Protein AF-A0A350UT12-F1 (afdb_monomer_lite)

Structure (mmCIF, N/CA/C/O backbone):
data_AF-A0A350UT12-F1
#
_entry.id   AF-A0A350UT12-F1
#
loop_
_atom_site.group_PDB
_atom_site.id
_atom_site.type_symbol
_atom_site.label_atom_id
_atom_site.label_alt_id
_atom_site.label_comp_id
_atom_site.label_asym_id
_atom_site.label_entity_id
_atom_site.label_seq_id
_atom_site.pdbx_PDB_ins_code
_atom_site.Cartn_x
_atom_site.Cartn_y
_atom_site.Cartn_z
_atom_site.occupancy
_atom_site.B_iso_or_equiv
_atom_site.auth_seq_id
_atom_site.auth_comp_id
_atom_site.auth_asym_id
_atom_site.auth_atom_id
_atom_site.pdbx_PDB_model_num
ATOM 1 N N . MET A 1 1 ? -14.458 -0.522 -12.803 1.00 79.25 1 MET A N 1
ATOM 2 C CA . MET A 1 1 ? -14.346 -0.091 -11.401 1.00 79.25 1 MET A CA 1
ATOM 3 C C . MET A 1 1 ? -12.973 -0.472 -10.906 1.00 79.25 1 MET A C 1
ATOM 5 O O . MET A 1 1 ? -12.544 -1.579 -11.207 1.00 79.25 1 MET A O 1
ATOM 9 N N . GLY A 1 2 ? -12.282 0.440 -10.231 1.00 88.38 2 GLY A N 1
ATOM 10 C CA . GLY A 1 2 ? -10.922 0.219 -9.736 1.00 88.38 2 GLY A CA 1
ATOM 11 C C . GLY A 1 2 ? -10.771 0.610 -8.265 1.00 88.38 2 GLY A C 1
ATOM 12 O O . GLY A 1 2 ? -11.750 1.027 -7.635 1.00 88.38 2 GLY A O 1
ATOM 13 N N . PRO A 1 3 ? -9.553 0.517 -7.714 1.00 91.69 3 PRO A N 1
ATOM 14 C CA . PRO A 1 3 ? -9.276 0.832 -6.316 1.00 91.69 3 PRO A CA 1
ATOM 15 C C . PRO A 1 3 ? -9.706 2.239 -5.879 1.00 91.69 3 PRO A C 1
ATOM 17 O O . PRO A 1 3 ? -10.101 2.417 -4.734 1.00 91.69 3 PRO A O 1
ATOM 20 N N . HIS A 1 4 ? -9.717 3.231 -6.778 1.00 91.56 4 HIS A N 1
ATOM 21 C CA . HIS A 1 4 ? -10.216 4.581 -6.471 1.00 91.56 4 HIS A CA 1
ATOM 22 C C . HIS A 1 4 ? -11.710 4.628 -6.130 1.00 91.56 4 HIS A C 1
ATOM 24 O O . HIS A 1 4 ? -12.128 5.456 -5.326 1.00 91.56 4 HIS A O 1
ATOM 30 N N . GLU A 1 5 ? -12.518 3.756 -6.730 1.00 91.69 5 GLU A N 1
ATOM 31 C CA . GLU A 1 5 ? -13.973 3.721 -6.529 1.00 91.69 5 GLU A CA 1
ATOM 32 C C . GLU A 1 5 ? -14.368 2.721 -5.438 1.00 91.69 5 GLU A C 1
ATOM 34 O O . GLU A 1 5 ? -15.282 2.967 -4.654 1.00 91.69 5 GLU A O 1
ATOM 39 N N . ALA A 1 6 ? -13.672 1.585 -5.380 1.00 92.44 6 ALA A N 1
ATOM 40 C CA . ALA A 1 6 ? -13.976 0.494 -4.464 1.00 92.44 6 ALA A CA 1
ATOM 41 C C . ALA A 1 6 ? -12.693 -0.089 -3.843 1.00 92.44 6 ALA A C 1
ATOM 43 O O . ALA A 1 6 ? -12.353 -1.242 -4.113 1.00 92.44 6 ALA A O 1
ATOM 44 N N . PRO A 1 7 ? -11.986 0.659 -2.975 1.00 91.94 7 PRO A N 1
ATOM 45 C CA . 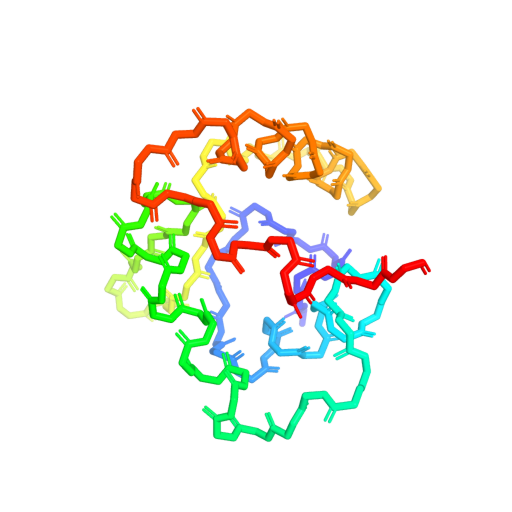PRO A 1 7 ? -10.700 0.232 -2.398 1.00 91.94 7 PRO A CA 1
ATOM 46 C C . PRO A 1 7 ? -10.818 -0.984 -1.465 1.00 91.94 7 PRO A C 1
ATOM 48 O O . PRO A 1 7 ? -9.829 -1.622 -1.116 1.00 91.94 7 PRO A O 1
ATOM 51 N N . HIS A 1 8 ? -12.043 -1.303 -1.046 1.00 91.38 8 HIS A N 1
ATOM 52 C CA . HIS A 1 8 ? -12.368 -2.454 -0.216 1.00 91.38 8 HIS A CA 1
ATOM 53 C C . HIS A 1 8 ? -12.535 -3.753 -1.012 1.00 91.38 8 HIS A C 1
ATOM 55 O O . HIS A 1 8 ? -12.744 -4.789 -0.392 1.00 91.38 8 HIS A O 1
ATOM 61 N N . LEU A 1 9 ? -12.505 -3.725 -2.345 1.00 93.12 9 LEU A N 1
ATOM 62 C CA . LEU A 1 9 ? -12.587 -4.927 -3.177 1.00 93.12 9 LEU A CA 1
ATOM 63 C C . LEU A 1 9 ? -11.195 -5.397 -3.594 1.00 93.12 9 LEU A C 1
ATOM 65 O O . LEU A 1 9 ? -10.223 -4.643 -3.528 1.00 93.12 9 LEU A O 1
ATOM 69 N N . ALA A 1 10 ? -11.117 -6.659 -4.008 1.00 94.25 10 ALA A N 1
ATOM 70 C CA . ALA A 1 10 ? -9.930 -7.162 -4.668 1.00 94.25 10 ALA A CA 1
ATOM 71 C C . ALA A 1 10 ? -9.894 -6.679 -6.127 1.00 94.25 10 ALA A C 1
ATOM 73 O O . ALA A 1 10 ? -10.923 -6.655 -6.805 1.00 94.25 10 ALA A O 1
ATOM 74 N N . HIS A 1 11 ? -8.712 -6.263 -6.576 1.00 94.56 11 HIS A N 1
ATOM 75 C CA . HIS A 1 11 ? -8.455 -5.755 -7.923 1.00 94.56 11 HIS A CA 1
ATOM 76 C C . HIS A 1 11 ? -7.159 -6.342 -8.476 1.00 94.56 11 HIS A C 1
ATOM 78 O O . HIS A 1 11 ? -6.276 -6.764 -7.726 1.00 94.56 11 HIS A O 1
ATOM 84 N N . ALA A 1 12 ? -7.023 -6.325 -9.799 1.00 92.56 12 ALA A N 1
ATOM 85 C CA . ALA A 1 12 ? -5.800 -6.742 -10.471 1.00 92.56 12 ALA A CA 1
ATOM 86 C C . ALA A 1 12 ? -4.585 -5.881 -10.063 1.00 92.56 12 ALA A C 1
ATOM 88 O O . ALA A 1 12 ? -4.725 -4.701 -9.736 1.00 92.56 12 ALA A O 1
ATOM 89 N N . GLU A 1 13 ? -3.385 -6.470 -10.109 1.00 91.62 13 GLU A N 1
ATOM 90 C CA . GLU A 1 13 ? -2.116 -5.822 -9.725 1.00 91.62 13 GLU A CA 1
ATOM 91 C C . GLU A 1 13 ? -1.896 -4.469 -10.411 1.00 91.62 13 GLU A C 1
ATOM 93 O O . GLU A 1 13 ? -1.544 -3.490 -9.758 1.00 91.62 13 GLU A O 1
ATOM 98 N N . ASN A 1 14 ? -2.164 -4.393 -11.715 1.00 90.81 14 ASN A N 1
ATOM 99 C CA . ASN A 1 14 ? -1.987 -3.174 -12.502 1.00 90.81 14 ASN A CA 1
ATOM 100 C C . ASN A 1 14 ? -2.885 -2.022 -12.023 1.00 90.81 14 ASN A C 1
ATOM 102 O O . ASN A 1 14 ? -2.456 -0.875 -12.022 1.00 90.81 14 ASN A O 1
ATOM 106 N N . LEU A 1 15 ? -4.100 -2.317 -11.554 1.00 93.56 15 LEU A N 1
ATOM 107 C CA . LEU A 1 15 ? -4.988 -1.290 -11.005 1.00 93.56 15 LEU A CA 1
ATOM 108 C C . LEU A 1 15 ? -4.473 -0.756 -9.663 1.00 93.56 15 LEU A C 1
ATOM 110 O O . LEU A 1 15 ? -4.653 0.422 -9.355 1.00 93.56 15 LEU A O 1
ATOM 114 N N . TRP A 1 16 ? -3.813 -1.603 -8.868 1.00 93.12 16 TRP A N 1
ATOM 115 C CA . TRP A 1 16 ? -3.131 -1.155 -7.656 1.00 93.12 16 TRP A CA 1
ATOM 116 C C . TRP A 1 16 ? -1.877 -0.345 -7.964 1.00 93.12 16 TRP A C 1
ATOM 118 O O . TRP A 1 16 ? -1.622 0.622 -7.251 1.00 93.12 16 TRP A O 1
ATOM 128 N N . PHE A 1 17 ? -1.125 -0.671 -9.020 1.00 91.38 17 PHE A N 1
ATOM 129 C CA . PHE A 1 17 ? 0.001 0.163 -9.456 1.00 91.38 17 PHE A CA 1
ATOM 130 C C . PHE A 1 17 ? -0.447 1.596 -9.735 1.00 91.38 17 PHE A C 1
ATOM 132 O O . PHE A 1 17 ? 0.127 2.527 -9.171 1.00 91.38 17 PHE A O 1
ATOM 139 N N . ASP A 1 18 ? -1.501 1.765 -10.535 1.00 90.81 18 ASP A N 1
ATOM 140 C CA . ASP A 1 18 ? -2.047 3.084 -10.864 1.00 90.81 18 ASP A CA 1
ATOM 141 C C . ASP A 1 18 ? -2.511 3.825 -9.602 1.00 90.81 18 ASP A C 1
ATOM 143 O O . ASP A 1 18 ? -2.226 5.008 -9.417 1.00 90.81 18 ASP A O 1
ATOM 147 N N . TRP A 1 19 ? -3.167 3.115 -8.682 1.00 93.50 19 TRP A N 1
ATOM 148 C CA . TRP A 1 19 ? -3.629 3.681 -7.417 1.00 93.50 19 TRP A CA 1
ATOM 149 C C . TRP A 1 19 ? -2.495 4.150 -6.499 1.00 93.50 19 TRP A C 1
ATOM 151 O O . TRP A 1 19 ? -2.586 5.212 -5.878 1.00 93.50 19 TRP A O 1
ATOM 161 N N . PHE A 1 20 ? -1.422 3.364 -6.399 1.00 91.50 20 PHE A N 1
ATOM 162 C CA . PHE A 1 20 ? -0.271 3.704 -5.571 1.00 91.50 20 PHE A CA 1
ATOM 163 C C . PHE A 1 20 ? 0.550 4.850 -6.164 1.00 91.50 20 PHE A C 1
ATOM 165 O O . PHE A 1 20 ? 0.980 5.729 -5.413 1.00 91.50 20 PHE A O 1
ATOM 172 N N . ARG A 1 21 ? 0.729 4.871 -7.490 1.00 88.25 21 ARG A N 1
ATOM 173 C CA . ARG A 1 21 ? 1.414 5.958 -8.210 1.00 88.25 21 ARG A CA 1
ATOM 174 C C . ARG A 1 21 ? 0.696 7.294 -8.092 1.00 88.25 21 ARG A C 1
ATOM 176 O O . ARG A 1 21 ? 1.341 8.336 -8.153 1.00 88.25 21 ARG A O 1
ATOM 183 N N . ASP A 1 22 ? -0.612 7.275 -7.870 1.00 87.50 22 ASP A N 1
ATOM 184 C CA . ASP A 1 22 ? -1.432 8.464 -7.652 1.00 87.50 22 ASP A CA 1
ATOM 185 C C . ASP A 1 22 ? -1.193 9.107 -6.267 1.00 87.50 22 ASP A C 1
ATOM 187 O O . ASP A 1 22 ? -2.130 9.447 -5.554 1.00 87.50 22 ASP A O 1
ATOM 191 N N . GLY A 1 23 ? 0.062 9.255 -5.830 1.00 78.56 23 GLY A N 1
ATOM 192 C CA . GLY A 1 23 ? 0.432 10.009 -4.627 1.00 78.56 23 GLY A CA 1
ATOM 193 C C . GLY A 1 23 ? 0.472 9.212 -3.322 1.00 78.56 23 GLY A C 1
ATOM 194 O O . GLY A 1 23 ? 0.236 9.784 -2.260 1.00 78.56 23 GLY A O 1
ATOM 195 N N . THR A 1 24 ? 0.717 7.899 -3.381 1.00 83.75 24 THR A N 1
ATOM 196 C CA . THR A 1 24 ? 1.067 7.102 -2.186 1.00 83.75 24 THR A CA 1
ATOM 197 C C . THR A 1 24 ? 2.521 6.639 -2.237 1.00 83.75 24 THR A C 1
ATOM 199 O O . THR A 1 24 ? 3.241 6.727 -1.243 1.00 83.75 24 THR A O 1
ATOM 202 N N . LEU A 1 25 ? 2.950 6.140 -3.396 1.00 86.88 25 LEU A N 1
ATOM 203 C CA . LEU A 1 25 ? 4.314 5.707 -3.657 1.00 86.88 25 LEU A CA 1
ATOM 204 C C . LEU A 1 25 ? 5.001 6.655 -4.635 1.00 86.88 25 LEU A C 1
ATOM 206 O O . LEU A 1 25 ? 4.347 7.373 -5.391 1.00 86.88 25 LEU A O 1
ATOM 210 N N . ASN A 1 26 ? 6.329 6.658 -4.593 1.00 84.25 26 ASN A N 1
ATOM 211 C CA . ASN A 1 26 ? 7.158 7.489 -5.447 1.00 84.25 26 ASN A CA 1
ATOM 212 C C . ASN A 1 26 ? 6.874 7.182 -6.931 1.00 84.25 26 ASN A C 1
ATOM 214 O O . ASN A 1 26 ? 6.945 6.032 -7.368 1.00 84.25 26 ASN A O 1
ATOM 218 N N . SER A 1 27 ? 6.559 8.225 -7.703 1.00 83.00 27 SER A N 1
ATOM 219 C CA . SER A 1 27 ? 6.260 8.140 -9.135 1.00 83.00 27 SER A CA 1
ATOM 220 C C . SER A 1 27 ? 7.435 7.655 -9.983 1.00 83.00 27 SER A C 1
ATOM 222 O O . SER A 1 27 ? 7.214 7.169 -11.089 1.00 83.00 27 SER A O 1
ATOM 224 N N . ASP A 1 28 ? 8.662 7.759 -9.470 1.00 85.25 28 ASP A N 1
ATOM 225 C CA . ASP A 1 28 ? 9.882 7.334 -10.163 1.00 85.25 28 ASP A CA 1
ATOM 226 C C . ASP A 1 28 ? 10.079 5.807 -10.145 1.00 85.25 28 ASP A C 1
ATOM 228 O O . ASP A 1 28 ? 10.988 5.287 -10.794 1.00 85.25 28 ASP A O 1
ATOM 232 N N . ILE A 1 29 ? 9.242 5.068 -9.406 1.00 86.69 29 ILE A N 1
ATOM 233 C CA . ILE A 1 29 ? 9.294 3.607 -9.354 1.00 86.69 29 ILE A CA 1
ATOM 234 C C . ILE A 1 29 ? 8.720 3.028 -10.657 1.00 86.69 29 ILE A C 1
ATOM 236 O O . ILE A 1 29 ? 7.528 3.161 -10.968 1.00 86.69 29 ILE A O 1
ATOM 240 N N . ASP A 1 30 ? 9.575 2.335 -11.407 1.00 88.81 30 ASP A N 1
ATOM 241 C CA . ASP A 1 30 ? 9.196 1.611 -12.619 1.00 88.81 30 ASP A CA 1
ATOM 242 C C . ASP A 1 30 ? 8.293 0.397 -12.319 1.00 88.81 30 ASP A C 1
ATOM 244 O O . ASP A 1 30 ? 7.997 0.066 -11.170 1.00 88.81 30 ASP A O 1
ATOM 248 N N . ASP A 1 31 ? 7.794 -0.276 -13.356 1.00 86.69 31 ASP A N 1
ATOM 249 C CA . ASP A 1 31 ? 6.844 -1.384 -13.171 1.00 86.69 31 ASP A CA 1
ATOM 250 C C . ASP A 1 31 ? 7.463 -2.579 -12.416 1.00 86.69 31 ASP A C 1
ATOM 252 O O . ASP A 1 31 ? 6.777 -3.262 -11.650 1.00 86.69 31 ASP A O 1
ATOM 256 N N . ALA A 1 32 ? 8.767 -2.824 -12.585 1.00 88.75 32 ALA A N 1
ATOM 257 C CA . ALA A 1 32 ? 9.480 -3.899 -11.894 1.00 88.75 32 ALA A CA 1
ATOM 258 C C . ALA A 1 32 ? 9.672 -3.589 -10.400 1.00 88.75 32 ALA A C 1
ATOM 260 O O . ALA A 1 32 ? 9.458 -4.453 -9.538 1.00 88.75 32 ALA A O 1
ATOM 261 N N . GLY A 1 33 ? 10.024 -2.344 -10.086 1.00 89.81 33 GLY A N 1
ATOM 262 C CA . GLY A 1 33 ? 10.077 -1.818 -8.733 1.00 89.81 33 GLY A CA 1
ATOM 263 C C . GLY A 1 33 ? 8.704 -1.873 -8.078 1.00 89.81 33 GLY A C 1
ATOM 264 O O . GLY A 1 33 ? 8.582 -2.395 -6.973 1.00 89.81 33 GLY A O 1
ATOM 265 N N . MET A 1 34 ? 7.650 -1.458 -8.784 1.00 90.56 34 MET A N 1
ATOM 266 C CA . MET A 1 34 ? 6.290 -1.478 -8.248 1.00 90.56 34 MET A CA 1
ATOM 267 C C . MET A 1 34 ? 5.809 -2.885 -7.931 1.00 90.56 34 MET A C 1
ATOM 269 O O . MET A 1 34 ? 5.216 -3.111 -6.873 1.00 90.56 34 MET A O 1
ATOM 273 N N . LYS A 1 35 ? 6.127 -3.854 -8.790 1.00 91.81 35 LYS A N 1
ATOM 274 C CA . LYS A 1 35 ? 5.857 -5.258 -8.494 1.00 91.81 35 LYS A CA 1
ATOM 275 C C . LYS A 1 35 ? 6.554 -5.699 -7.208 1.00 91.81 35 LYS A C 1
ATOM 277 O O . LYS A 1 35 ? 5.910 -6.261 -6.326 1.00 91.81 35 LYS A O 1
ATOM 282 N N . SER A 1 36 ? 7.842 -5.391 -7.070 1.00 91.44 36 SER A N 1
ATOM 283 C CA . SER A 1 36 ? 8.615 -5.715 -5.863 1.00 91.44 36 SER A CA 1
ATOM 284 C C . SER A 1 36 ? 8.010 -5.079 -4.607 1.00 91.44 36 SER A C 1
ATOM 286 O O . SER A 1 36 ? 7.913 -5.739 -3.574 1.00 91.44 36 SER A O 1
ATOM 288 N N . VAL A 1 37 ? 7.525 -3.836 -4.703 1.00 91.62 37 VAL A N 1
ATOM 289 C CA . VAL A 1 37 ? 6.837 -3.161 -3.596 1.00 91.62 37 VAL A CA 1
ATOM 290 C C . VAL A 1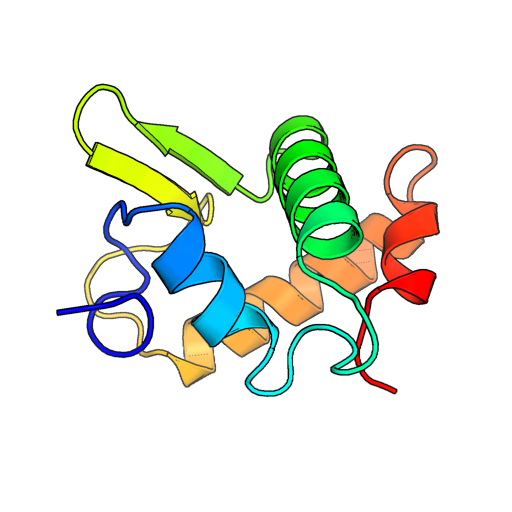 37 ? 5.525 -3.860 -3.236 1.00 91.62 37 VAL A C 1
ATOM 292 O O . VAL A 1 37 ? 5.286 -4.090 -2.056 1.00 91.62 37 VAL A O 1
ATOM 295 N N . LEU A 1 38 ? 4.688 -4.257 -4.202 1.00 92.19 38 LEU A N 1
ATOM 296 C CA . LEU A 1 38 ? 3.451 -4.989 -3.891 1.00 92.19 38 LEU A CA 1
ATOM 297 C C . LEU A 1 38 ? 3.720 -6.328 -3.192 1.00 92.19 38 LEU A C 1
ATOM 299 O O . LEU A 1 38 ? 3.031 -6.655 -2.227 1.00 92.19 38 LEU A O 1
ATOM 303 N N . HIS A 1 39 ? 4.731 -7.079 -3.638 1.00 91.56 39 HIS A N 1
ATOM 304 C CA . HIS A 1 39 ? 5.144 -8.315 -2.965 1.00 91.56 39 HIS A CA 1
ATOM 305 C C . HIS A 1 39 ? 5.625 -8.050 -1.536 1.00 91.56 39 HIS A C 1
ATOM 307 O O . HIS A 1 39 ? 5.206 -8.732 -0.607 1.00 91.56 39 HIS A O 1
ATOM 313 N N . TYR A 1 40 ? 6.408 -6.994 -1.333 1.00 92.94 40 TYR A N 1
ATOM 314 C CA . TYR A 1 40 ? 6.818 -6.577 0.003 1.00 92.94 40 TYR A CA 1
ATOM 315 C C . TYR A 1 40 ? 5.621 -6.186 0.892 1.00 92.94 40 TYR A C 1
ATOM 317 O O . TYR A 1 40 ? 5.567 -6.547 2.066 1.00 92.94 40 TYR A O 1
ATOM 325 N N . LEU A 1 41 ? 4.604 -5.510 0.345 1.00 93.75 41 LEU A N 1
ATOM 326 C CA . LEU A 1 41 ? 3.370 -5.192 1.075 1.00 93.75 41 LEU A CA 1
ATOM 327 C C . LEU A 1 41 ? 2.532 -6.434 1.421 1.00 93.75 41 LEU A C 1
ATOM 329 O O . LEU A 1 41 ? 1.840 -6.426 2.445 1.00 93.75 41 LEU A O 1
ATOM 333 N N . LEU A 1 42 ? 2.589 -7.487 0.600 1.00 93.75 42 LEU A N 1
ATOM 334 C CA . LEU A 1 42 ? 2.005 -8.795 0.912 1.00 93.75 42 LEU A CA 1
ATOM 335 C C . LEU A 1 42 ? 2.745 -9.466 2.073 1.00 93.75 42 LEU A C 1
ATOM 337 O O . LEU A 1 42 ? 2.098 -9.903 3.023 1.00 93.75 42 LEU A O 1
ATOM 341 N N . ASP A 1 43 ? 4.079 -9.471 2.047 1.00 93.25 43 ASP A N 1
ATOM 342 C CA . ASP A 1 43 ? 4.907 -10.042 3.120 1.00 93.25 43 ASP A CA 1
ATOM 343 C C . ASP A 1 43 ? 4.671 -9.328 4.464 1.00 93.25 43 ASP A C 1
ATOM 345 O O . ASP A 1 43 ? 4.664 -9.946 5.531 1.00 93.25 43 ASP A O 1
ATOM 349 N N . LEU A 1 4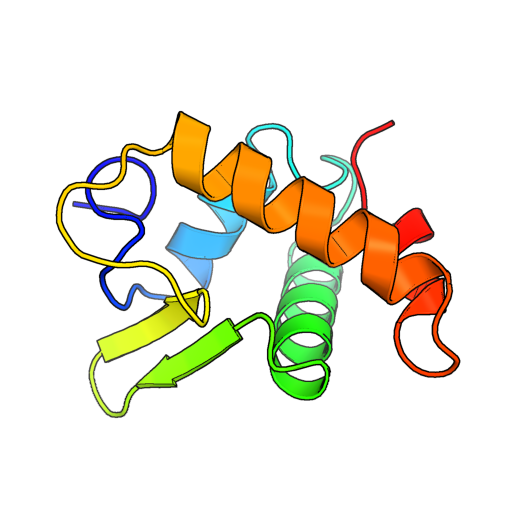4 ? 4.394 -8.020 4.419 1.00 92.88 44 LEU A N 1
ATOM 350 C CA . LEU A 1 44 ? 4.036 -7.208 5.585 1.00 92.88 44 LEU A CA 1
ATOM 351 C C . LEU A 1 44 ? 2.563 -7.317 6.010 1.00 92.88 44 LEU A C 1
ATOM 353 O O . LEU A 1 44 ? 2.155 -6.651 6.962 1.00 92.88 44 LEU A O 1
ATOM 357 N N . ASN A 1 45 ? 1.754 -8.139 5.336 1.00 92.81 45 ASN A N 1
ATOM 358 C CA . ASN A 1 45 ? 0.308 -8.275 5.546 1.00 92.81 45 ASN A CA 1
ATOM 359 C C . ASN A 1 45 ? -0.496 -6.969 5.366 1.00 92.81 45 ASN A C 1
ATOM 361 O O . ASN A 1 45 ? -1.654 -6.891 5.789 1.00 92.81 45 ASN A O 1
ATOM 365 N N . VAL A 1 46 ? 0.076 -5.943 4.724 1.00 93.06 46 VAL A N 1
ATOM 366 C CA . VAL A 1 46 ? -0.649 -4.711 4.365 1.00 93.06 46 VAL A CA 1
ATOM 367 C C . VAL A 1 46 ? -1.658 -5.003 3.267 1.00 93.06 46 VAL A C 1
ATOM 369 O O . VAL A 1 46 ? -2.770 -4.476 3.277 1.00 93.06 46 VAL A O 1
ATOM 372 N N . MET A 1 47 ? -1.269 -5.857 2.328 1.00 94.50 47 MET A N 1
ATOM 373 C CA . MET A 1 47 ? -2.147 -6.386 1.301 1.00 94.50 47 MET A CA 1
ATOM 374 C C . MET A 1 47 ? -2.334 -7.882 1.503 1.00 94.50 47 MET A C 1
ATOM 376 O O . MET A 1 47 ? -1.575 -8.536 2.217 1.00 94.50 47 MET A O 1
ATOM 380 N N . LYS A 1 48 ? -3.354 -8.424 0.853 1.00 94.31 48 LYS A N 1
ATOM 381 C CA . LYS A 1 48 ? -3.611 -9.856 0.787 1.00 94.31 48 LYS A CA 1
ATOM 382 C C . LYS A 1 48 ? -4.104 -10.238 -0.597 1.00 94.31 48 LYS A C 1
ATOM 384 O O . LYS A 1 48 ? -4.780 -9.453 -1.266 1.00 94.31 48 LYS A O 1
ATOM 389 N N . PHE A 1 49 ? -3.779 -11.459 -0.992 1.00 91.94 49 PHE A N 1
ATOM 390 C CA . PHE A 1 49 ? -4.298 -12.067 -2.204 1.00 91.94 49 PHE A CA 1
ATOM 391 C C . PHE A 1 49 ? -5.666 -12.701 -1.921 1.00 91.94 49 PHE A C 1
ATOM 393 O O . PHE A 1 49 ? -5.834 -13.406 -0.924 1.00 91.94 49 PHE A O 1
ATOM 400 N N . GLN A 1 50 ? -6.644 -12.431 -2.781 1.00 87.94 50 GLN A N 1
ATOM 401 C CA . GLN A 1 50 ? -7.896 -13.172 -2.865 1.00 87.94 50 GLN A CA 1
ATOM 402 C C . GLN A 1 50 ? -7.870 -14.027 -4.129 1.00 87.94 50 GLN A C 1
ATOM 404 O O . GLN A 1 50 ? -7.707 -13.500 -5.234 1.00 87.94 50 GLN A O 1
ATOM 409 N N . GLU A 1 51 ? -8.062 -15.335 -3.948 1.00 78.94 51 GLU A N 1
ATOM 410 C CA . GLU A 1 51 ? -8.233 -16.274 -5.057 1.00 78.94 51 GLU A CA 1
ATOM 411 C C . GLU A 1 51 ? -9.317 -15.761 -6.017 1.00 78.94 51 GLU A C 1
ATOM 413 O O . GLU A 1 51 ? -10.353 -15.250 -5.590 1.00 78.94 51 GLU A O 1
ATOM 418 N N . ASP A 1 52 ? -9.019 -15.822 -7.316 1.00 78.69 52 ASP A N 1
ATOM 419 C CA . ASP A 1 52 ? -9.864 -15.383 -8.436 1.00 78.69 52 ASP A CA 1
ATOM 420 C C . ASP A 1 52 ? -10.233 -13.886 -8.512 1.00 78.69 52 ASP A C 1
ATOM 422 O O . ASP A 1 52 ? -10.870 -13.471 -9.481 1.00 78.69 52 ASP A O 1
ATOM 426 N N . ALA A 1 53 ? -9.802 -13.050 -7.560 1.00 78.56 53 ALA A N 1
ATOM 427 C CA . ALA A 1 53 ? -10.166 -11.627 -7.515 1.00 78.56 53 ALA A CA 1
ATOM 428 C C . ALA A 1 53 ? -8.969 -10.652 -7.477 1.00 78.56 53 ALA A C 1
ATOM 430 O O . ALA A 1 53 ? -9.127 -9.471 -7.792 1.00 78.56 53 ALA A O 1
ATOM 431 N N . GLY A 1 54 ? -7.763 -11.128 -7.146 1.00 91.00 54 GLY A N 1
ATOM 432 C CA . GLY A 1 54 ? -6.527 -10.340 -7.179 1.00 91.00 54 GLY A CA 1
ATOM 433 C C . GLY A 1 54 ? -6.087 -9.857 -5.799 1.00 91.00 54 GLY A C 1
ATOM 434 O O . GLY A 1 54 ? -6.119 -10.606 -4.827 1.00 91.00 54 GLY A O 1
ATOM 435 N N . LEU A 1 55 ? -5.630 -8.612 -5.698 1.00 94.25 55 LEU A N 1
ATOM 436 C CA . LEU A 1 55 ? -5.082 -8.044 -4.467 1.00 94.25 55 LEU A CA 1
ATOM 437 C C . LEU A 1 55 ? -6.085 -7.137 -3.764 1.00 94.25 55 LEU A C 1
ATOM 439 O O . LEU A 1 55 ? -6.851 -6.434 -4.412 1.00 94.25 55 LEU A O 1
ATOM 443 N N . GLN A 1 56 ? -6.034 -7.098 -2.437 1.00 94.69 56 GLN A N 1
ATOM 444 C CA . GLN A 1 56 ? -6.857 -6.226 -1.601 1.00 94.69 56 GLN A CA 1
ATOM 445 C C . GLN A 1 56 ? -6.021 -5.665 -0.447 1.00 94.69 56 GLN A C 1
ATOM 447 O O . GLN A 1 56 ? -5.177 -6.372 0.10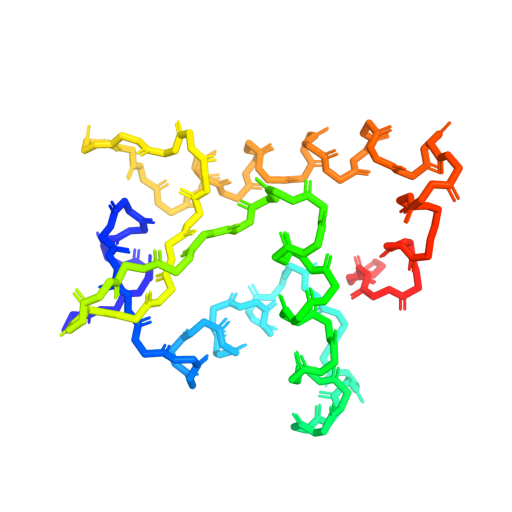3 1.00 94.69 56 GLN A O 1
ATOM 452 N N . ILE A 1 57 ? -6.293 -4.431 -0.016 1.00 94.12 57 ILE A N 1
ATOM 453 C CA . ILE A 1 57 ? -5.735 -3.897 1.234 1.00 94.12 57 ILE A CA 1
ATOM 454 C C . ILE A 1 57 ? -6.366 -4.615 2.439 1.00 94.12 57 ILE A C 1
ATOM 456 O O . ILE A 1 57 ? -7.589 -4.726 2.572 1.00 94.12 57 ILE A O 1
ATOM 460 N N . SER A 1 58 ? -5.526 -5.077 3.358 1.00 93.31 58 SER A N 1
ATOM 461 C CA . SER A 1 58 ? -5.938 -5.703 4.610 1.00 93.31 58 SER A CA 1
ATOM 462 C C . SER A 1 58 ? -6.617 -4.697 5.543 1.00 93.31 58 SER A C 1
ATOM 464 O O . SER A 1 58 ? -6.104 -3.615 5.809 1.00 93.31 58 SER A O 1
ATOM 466 N N . GLY A 1 59 ? -7.775 -5.071 6.092 1.00 90.69 59 GLY A N 1
ATOM 467 C CA . GLY A 1 59 ? -8.483 -4.269 7.099 1.00 90.69 59 GLY A CA 1
ATOM 468 C C . GLY A 1 59 ? -9.411 -3.179 6.551 1.00 90.69 59 GLY A C 1
ATOM 469 O O . GLY A 1 59 ? -10.111 -2.551 7.345 1.00 90.69 59 GLY A O 1
ATOM 470 N N . VAL A 1 60 ? -9.483 -2.996 5.229 1.00 92.25 60 VAL A N 1
ATOM 471 C CA . VAL A 1 60 ? -10.432 -2.072 4.589 1.00 92.25 60 VAL A CA 1
ATOM 472 C C . VAL A 1 60 ? -11.819 -2.715 4.472 1.00 92.25 60 VAL A C 1
ATOM 474 O O . VAL A 1 60 ? -11.956 -3.881 4.102 1.00 92.25 60 VAL A O 1
ATOM 477 N N . LYS A 1 61 ? -12.861 -1.945 4.791 1.00 90.00 61 LYS A N 1
ATOM 478 C CA . LYS A 1 61 ? -14.272 -2.348 4.804 1.00 90.00 61 LYS A CA 1
ATOM 479 C C . LYS A 1 61 ? -15.080 -1.581 3.758 1.00 90.00 61 LYS A C 1
ATOM 481 O O . LYS A 1 61 ? -14.728 -0.472 3.357 1.00 90.00 61 LYS A O 1
ATOM 486 N N . THR A 1 62 ? -16.207 -2.161 3.351 1.00 91.00 62 THR A N 1
ATOM 487 C CA . THR A 1 62 ? -17.194 -1.498 2.489 1.00 91.00 62 THR A CA 1
ATOM 488 C C . THR A 1 62 ? -17.670 -0.183 3.109 1.00 91.00 62 THR A C 1
ATOM 490 O O . THR A 1 62 ? -17.892 -0.105 4.316 1.00 91.00 62 THR A O 1
ATOM 493 N N . GLY A 1 63 ? -17.835 0.843 2.272 1.00 89.38 63 GLY A N 1
ATOM 494 C CA . GLY A 1 63 ? -18.272 2.181 2.684 1.00 89.38 63 GLY A CA 1
ATOM 495 C C . GLY A 1 63 ? -17.135 3.162 2.977 1.00 89.38 63 GLY A C 1
ATOM 496 O O . GLY A 1 63 ? -17.406 4.352 3.077 1.00 89.38 63 GLY A O 1
ATOM 497 N N . GLN A 1 64 ? -15.882 2.697 3.057 1.00 91.12 64 GLN A N 1
ATOM 498 C CA . GLN A 1 64 ? -14.726 3.590 3.147 1.00 91.12 64 GLN A CA 1
ATOM 499 C C . GLN A 1 64 ? -14.399 4.201 1.784 1.00 91.12 64 GLN A C 1
ATOM 501 O O . GLN A 1 64 ? -14.327 3.507 0.765 1.00 91.12 64 GLN A O 1
ATOM 506 N N . THR A 1 65 ? -14.173 5.507 1.790 1.00 91.62 65 THR A N 1
ATOM 507 C CA . THR A 1 65 ? -13.738 6.285 0.633 1.00 91.62 65 THR A CA 1
ATOM 508 C C . THR A 1 65 ? -12.256 6.065 0.338 1.00 91.62 65 THR A C 1
ATOM 510 O O . THR A 1 65 ? -11.473 5.664 1.202 1.00 91.62 65 THR A O 1
ATOM 513 N N . ASN A 1 66 ? -11.845 6.403 -0.884 1.00 90.88 66 ASN A N 1
ATOM 514 C CA . ASN A 1 66 ? -10.444 6.385 -1.292 1.00 90.88 66 ASN A CA 1
ATOM 515 C C . ASN A 1 66 ? -9.522 7.152 -0.324 1.00 90.88 66 ASN A C 1
ATOM 517 O O . ASN A 1 66 ? -8.475 6.652 0.083 1.00 90.88 66 ASN A O 1
ATOM 521 N N . ALA A 1 67 ? -9.937 8.359 0.071 1.00 91.44 67 ALA A N 1
ATOM 522 C CA . ALA A 1 67 ? -9.160 9.217 0.958 1.00 91.44 67 ALA A CA 1
ATOM 523 C C . ALA A 1 67 ? -8.976 8.589 2.347 1.00 91.44 67 ALA A C 1
ATOM 525 O O . ALA A 1 67 ? -7.863 8.568 2.868 1.00 91.44 67 ALA A O 1
ATOM 526 N N . GLU A 1 68 ? -10.038 8.015 2.921 1.00 93.69 68 GLU A N 1
ATOM 527 C CA . GLU A 1 68 ? -9.970 7.337 4.221 1.00 93.69 68 GLU A CA 1
ATOM 528 C C . GLU A 1 68 ? -9.053 6.116 4.180 1.00 93.69 68 GLU A C 1
ATOM 530 O O . GLU A 1 68 ? -8.263 5.904 5.101 1.00 93.69 68 GLU A O 1
ATOM 535 N N . VAL A 1 69 ? -9.127 5.326 3.105 1.00 93.44 69 VAL A N 1
ATOM 536 C CA . VAL A 1 69 ? -8.242 4.171 2.920 1.00 93.44 69 VAL A CA 1
ATOM 537 C C . VAL A 1 69 ? -6.793 4.613 2.773 1.00 93.44 69 VAL A C 1
ATOM 539 O O . VAL A 1 69 ? -5.919 4.021 3.401 1.00 93.44 69 VAL A O 1
ATOM 542 N N . ARG A 1 70 ? -6.524 5.687 2.025 1.00 92.38 70 ARG A N 1
ATOM 543 C CA . ARG A 1 70 ? -5.172 6.239 1.906 1.00 92.38 70 ARG A CA 1
ATOM 544 C C . ARG A 1 70 ? -4.634 6.716 3.252 1.00 92.38 70 ARG A C 1
ATOM 546 O O . ARG A 1 70 ? -3.517 6.358 3.612 1.00 92.38 70 ARG A O 1
ATOM 553 N N . SER A 1 71 ? -5.421 7.459 4.030 1.00 92.38 71 SER A N 1
ATOM 554 C CA . SER A 1 71 ? -5.017 7.877 5.379 1.00 92.38 71 SER A CA 1
ATOM 555 C C . SER A 1 71 ? -4.747 6.681 6.295 1.00 92.38 71 SER A C 1
ATOM 557 O O . SER A 1 71 ? -3.740 6.669 7.001 1.00 92.38 71 SER A O 1
ATOM 559 N N . PHE A 1 72 ? -5.598 5.652 6.257 1.00 92.94 72 PHE A N 1
ATOM 560 C CA . PHE A 1 72 ? -5.377 4.406 6.993 1.00 92.94 72 PHE A CA 1
ATOM 561 C C . PHE A 1 72 ? -4.046 3.744 6.610 1.00 92.94 72 PHE A C 1
ATOM 563 O O . PHE A 1 72 ? -3.281 3.333 7.485 1.00 92.94 72 PHE A O 1
ATOM 570 N N . LEU A 1 73 ? -3.752 3.683 5.313 1.00 92.38 73 LEU A N 1
ATOM 571 C CA . LEU A 1 73 ? -2.554 3.047 4.784 1.00 92.38 73 LEU A CA 1
ATOM 572 C C . LEU A 1 73 ? -1.278 3.812 5.163 1.00 92.38 73 LEU A C 1
ATOM 574 O O . LEU A 1 73 ? -0.309 3.202 5.605 1.00 92.38 73 LEU A O 1
ATOM 578 N N . LEU A 1 74 ? -1.301 5.147 5.093 1.00 90.62 74 LEU A N 1
ATOM 579 C CA . LEU A 1 74 ? -0.189 5.995 5.536 1.00 90.62 74 LEU A CA 1
ATOM 580 C C . LEU A 1 74 ? 0.104 5.821 7.033 1.00 90.62 74 LEU A C 1
ATOM 582 O O . LEU A 1 74 ? 1.264 5.739 7.425 1.00 90.62 74 LEU A O 1
ATOM 586 N N . ILE A 1 75 ? -0.930 5.686 7.871 1.00 91.19 75 ILE A N 1
ATOM 587 C CA . ILE A 1 75 ? -0.758 5.380 9.302 1.00 91.19 75 ILE A CA 1
ATOM 588 C C . ILE A 1 75 ? -0.146 3.985 9.497 1.00 91.19 75 ILE A C 1
ATOM 590 O O . ILE A 1 75 ? 0.679 3.791 10.391 1.00 91.19 75 ILE A O 1
ATOM 594 N N . ALA A 1 76 ? -0.540 2.998 8.688 1.00 91.06 76 ALA A N 1
ATOM 595 C CA . ALA A 1 76 ? 0.061 1.667 8.735 1.00 91.06 76 ALA A CA 1
ATOM 596 C C . ALA A 1 76 ? 1.547 1.714 8.342 1.00 91.06 76 ALA 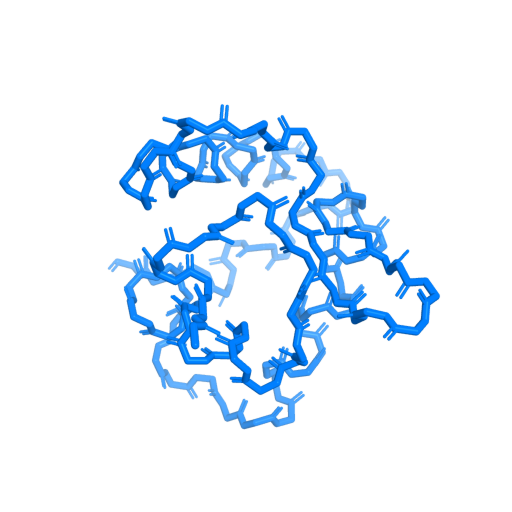A C 1
ATOM 598 O O . ALA A 1 76 ? 2.383 1.146 9.042 1.00 91.06 76 ALA A O 1
ATOM 599 N N . PHE A 1 77 ? 1.890 2.452 7.287 1.00 91.31 77 PHE A N 1
ATOM 600 C CA . PHE A 1 77 ? 3.268 2.656 6.839 1.00 91.31 77 PHE A CA 1
ATOM 601 C C . PHE A 1 77 ? 4.125 3.370 7.886 1.00 91.31 77 PHE A C 1
ATOM 603 O O . PHE A 1 77 ? 5.253 2.949 8.146 1.00 91.31 77 PHE A O 1
ATOM 610 N N . ASP A 1 78 ? 3.572 4.382 8.554 1.00 89.69 78 ASP A N 1
ATOM 611 C CA . ASP A 1 78 ? 4.244 5.100 9.639 1.00 89.69 78 ASP A CA 1
ATOM 612 C C . ASP A 1 78 ? 4.579 4.199 10.836 1.00 89.69 78 ASP A C 1
ATOM 614 O O . ASP A 1 78 ? 5.599 4.381 11.494 1.00 89.69 78 ASP A O 1
ATOM 618 N N . LYS A 1 79 ? 3.761 3.175 11.094 1.00 89.56 79 LYS A N 1
ATOM 619 C CA . LYS A 1 79 ? 4.063 2.155 12.107 1.00 89.56 79 LYS A CA 1
ATOM 620 C C . LYS A 1 79 ? 5.095 1.148 11.606 1.00 89.56 79 LYS A C 1
ATOM 622 O O . LYS A 1 79 ? 5.996 0.773 12.353 1.00 89.56 79 LYS A O 1
ATOM 627 N N . LEU A 1 80 ? 4.974 0.718 10.351 1.00 90.81 80 LEU A N 1
ATOM 628 C CA . LEU A 1 80 ? 5.850 -0.289 9.747 1.00 90.81 80 LEU A CA 1
ATOM 629 C C . LEU A 1 80 ? 7.284 0.203 9.581 1.00 90.81 80 LEU A C 1
ATOM 631 O O . LEU A 1 80 ? 8.203 -0.588 9.788 1.00 90.81 80 LEU A O 1
ATOM 635 N N . LYS A 1 81 ? 7.502 1.493 9.301 1.00 87.38 81 LYS A N 1
ATOM 636 C CA . LYS A 1 81 ? 8.859 2.054 9.190 1.00 87.38 81 LYS A CA 1
ATOM 637 C C . LYS A 1 81 ? 9.693 1.884 10.467 1.00 87.38 81 LYS A C 1
ATOM 639 O O . LYS A 1 81 ? 10.915 1.883 10.402 1.00 87.38 81 LYS A O 1
ATOM 644 N N . CYS A 1 82 ? 9.036 1.744 11.620 1.00 86.00 82 CYS A N 1
ATOM 645 C CA . CYS A 1 82 ? 9.674 1.530 12.920 1.00 86.00 82 CYS A CA 1
ATOM 646 C C . CYS A 1 82 ? 9.904 0.040 13.239 1.00 86.00 82 CYS A C 1
ATOM 648 O O . CYS A 1 82 ? 10.401 -0.278 14.317 1.00 86.00 82 CYS A O 1
ATOM 650 N N . SER A 1 83 ? 9.512 -0.871 12.343 1.00 89.00 83 SER A N 1
ATOM 651 C CA . SER A 1 83 ? 9.654 -2.320 12.510 1.00 89.00 83 SER A CA 1
ATOM 652 C C . SER A 1 83 ? 10.835 -2.876 11.711 1.00 89.00 83 SER A C 1
ATOM 654 O O . SER A 1 83 ? 11.198 -2.338 10.666 1.00 89.00 83 SER A O 1
ATOM 656 N N . GLU A 1 84 ? 11.394 -3.993 12.179 1.00 85.81 84 GLU A N 1
ATOM 657 C CA . GLU A 1 84 ? 12.561 -4.653 11.575 1.00 85.81 84 GLU A CA 1
ATOM 658 C C . GLU A 1 84 ? 12.320 -5.105 10.130 1.00 85.81 84 GLU A C 1
ATOM 660 O O . GLU A 1 84 ? 13.201 -4.965 9.291 1.00 85.81 84 GLU A O 1
ATOM 665 N N . ASN A 1 85 ? 11.112 -5.575 9.813 1.00 86.44 85 ASN A N 1
ATOM 666 C CA . ASN A 1 85 ? 10.773 -6.031 8.463 1.00 86.44 85 ASN A CA 1
ATOM 667 C C . ASN A 1 85 ? 10.191 -4.920 7.589 1.00 86.44 85 ASN A C 1
ATOM 669 O O . ASN A 1 85 ? 10.156 -5.079 6.379 1.00 86.44 85 ASN A O 1
ATOM 673 N N . GLY A 1 86 ? 9.705 -3.829 8.193 1.00 87.00 86 GLY A N 1
ATOM 674 C CA . GLY A 1 86 ? 8.972 -2.760 7.515 1.00 87.00 86 GLY A CA 1
ATOM 675 C C . GLY A 1 86 ? 9.798 -1.510 7.205 1.00 87.00 86 GLY A C 1
ATOM 676 O O . GLY A 1 86 ? 9.310 -0.636 6.487 1.00 87.00 86 GLY A O 1
ATOM 677 N N . PHE A 1 87 ? 11.038 -1.412 7.699 1.00 87.38 87 PHE A N 1
ATOM 678 C CA . PHE A 1 87 ? 11.870 -0.207 7.582 1.00 87.38 87 PHE A CA 1
ATOM 679 C C . PHE A 1 87 ? 12.052 0.275 6.137 1.00 87.38 87 PHE A C 1
ATOM 681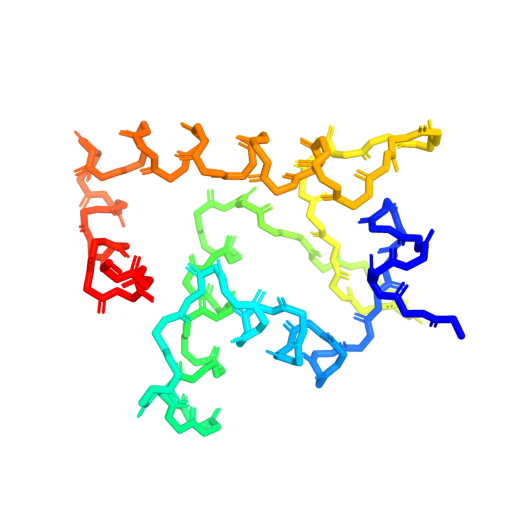 O O . PHE A 1 87 ? 12.076 1.479 5.898 1.00 87.38 87 PHE A O 1
ATOM 688 N N . ALA A 1 88 ? 12.126 -0.643 5.165 1.00 88.25 88 ALA A N 1
ATOM 689 C CA . ALA A 1 88 ? 12.384 -0.297 3.770 1.00 88.25 88 ALA A CA 1
ATOM 690 C C . ALA A 1 88 ? 11.228 0.475 3.112 1.00 88.25 88 ALA A C 1
ATOM 692 O O . ALA A 1 88 ? 11.403 1.055 2.043 1.00 88.25 88 ALA A O 1
ATOM 693 N N . ILE A 1 89 ? 10.057 0.541 3.758 1.00 89.19 89 ILE A N 1
ATOM 694 C CA . ILE A 1 89 ? 8.883 1.211 3.201 1.00 89.19 89 ILE A CA 1
ATOM 695 C C . ILE A 1 89 ? 9.123 2.699 2.939 1.00 89.19 89 ILE A C 1
ATOM 697 O O . ILE A 1 89 ? 8.593 3.238 1.974 1.00 89.19 89 ILE A O 1
ATOM 701 N N . VAL A 1 90 ? 9.980 3.340 3.742 1.00 87.19 90 VAL A N 1
ATOM 702 C CA . VAL A 1 90 ? 10.311 4.770 3.625 1.00 87.19 90 VAL A CA 1
ATOM 703 C C . VAL A 1 90 ? 10.955 5.131 2.291 1.00 87.19 90 VAL A C 1
ATOM 705 O O . VAL A 1 90 ? 10.824 6.267 1.854 1.00 87.19 90 VAL A O 1
ATOM 708 N N . TYR A 1 91 ? 11.622 4.177 1.637 1.00 86.88 91 TYR A N 1
ATOM 709 C CA . TYR A 1 91 ? 12.258 4.398 0.338 1.00 86.88 91 TYR A CA 1
ATOM 710 C C . TYR A 1 91 ? 11.256 4.377 -0.819 1.00 86.88 91 TYR A C 1
ATOM 712 O O . TYR A 1 91 ? 11.590 4.805 -1.920 1.00 86.88 91 TYR A O 1
ATOM 720 N N . PHE A 1 92 ? 10.040 3.881 -0.574 1.00 86.81 92 PHE A N 1
ATOM 721 C CA . PHE A 1 92 ? 9.003 3.755 -1.592 1.00 86.81 92 PHE A CA 1
ATOM 722 C C . PHE A 1 92 ? 7.923 4.829 -1.489 1.00 86.81 92 PHE A C 1
ATOM 724 O O . PHE A 1 92 ? 7.187 5.018 -2.453 1.00 86.81 92 PHE A O 1
ATOM 731 N N . LEU A 1 93 ? 7.800 5.523 -0.355 1.00 85.00 93 LEU A N 1
ATOM 732 C CA . LEU A 1 93 ? 6.790 6.568 -0.178 1.00 85.00 93 LEU A CA 1
ATOM 733 C C . LEU A 1 93 ? 7.110 7.794 -1.036 1.00 85.00 93 LEU A C 1
ATOM 735 O O . LEU A 1 93 ? 8.271 8.170 -1.193 1.00 85.00 93 LEU A O 1
ATOM 739 N N . SER A 1 94 ? 6.070 8.434 -1.569 1.00 75.88 94 SER A N 1
ATOM 740 C CA . SER A 1 94 ? 6.208 9.771 -2.147 1.00 75.88 94 SER A CA 1
ATOM 741 C C . SER A 1 94 ? 6.566 10.760 -1.032 1.00 75.88 94 SER A C 1
ATOM 743 O O . SER A 1 94 ? 5.843 10.830 -0.034 1.00 75.88 94 SER A O 1
ATOM 745 N N . GLY A 1 95 ? 7.691 11.465 -1.187 1.00 59.91 95 GLY A N 1
ATOM 746 C CA . GLY A 1 95 ? 8.139 12.518 -0.267 1.00 59.91 95 GLY A CA 1
ATOM 747 C C . GLY A 1 95 ? 7.285 13.777 -0.313 1.00 59.91 95 GLY A C 1
ATOM 748 O O . GLY A 1 95 ? 6.590 13.989 -1.332 1.00 59.91 95 GLY A O 1
#

Foldseek 3Di:
DACQACLQFFAALVSVLVLCCVAFWPVPQDPVSSVVVVVLCVVVQQWHADPPRHIHGPPDDPPDHSVRVSVVSVVVLVVQCPDPSNVCSVVTGDD

Secondary structure (DSSP, 8-state):
--TTT-TTS-B-HHHHHHHHHTTTB-TT--HHHHHHHHHHHHHTTSEEEETTTEEEETT--TT--HHHHHHHHHHHHHHHTTSTTTGGGGGTB--

pLDDT: mean 89.46, std 5.04, range [59.91, 94.69]

Sequence (95 aa):
MGPHEAPHLAHAENLWFDWFRDGTLNSDIDDAGMKSVLHYLLDLNVMKFQEDAGLQISGVKTGQTNAEVRSFLLIAFDKLKCSENGFAIVYFLSG

Radius of gyration: 12.32 Å; chains: 1; bounding box: 31×29×26 Å